Protein AF-C7H730-F1 (afdb_monomer_lite)

Structure (mmCIF, N/CA/C/O backbone):
data_AF-C7H730-F1
#
_entry.id   AF-C7H730-F1
#
loop_
_atom_site.group_PDB
_atom_site.id
_atom_site.type_symbol
_atom_site.label_atom_id
_atom_site.label_alt_id
_atom_site.label_comp_id
_atom_site.label_asym_id
_atom_site.label_entity_id
_atom_site.label_seq_id
_atom_site.pdbx_PDB_ins_code
_atom_site.Cartn_x
_atom_site.Cartn_y
_atom_site.Cartn_z
_atom_site.occupancy
_atom_site.B_iso_or_equiv
_atom_site.auth_seq_id
_atom_site.auth_comp_id
_atom_site.auth_asym_id
_atom_site.auth_atom_id
_atom_site.pdbx_PDB_model_num
ATOM 1 N N . MET A 1 1 ? -4.384 -11.510 -10.460 1.00 71.69 1 MET A N 1
ATOM 2 C CA . MET A 1 1 ? -3.597 -10.362 -9.953 1.00 71.69 1 MET A CA 1
ATOM 3 C C . MET A 1 1 ? -4.461 -9.369 -9.185 1.00 71.69 1 MET A C 1
ATOM 5 O O . MET A 1 1 ? -4.073 -8.991 -8.090 1.00 71.69 1 MET A O 1
ATOM 9 N N . GLU A 1 2 ? -5.657 -9.028 -9.673 1.00 81.50 2 GLU A N 1
ATOM 10 C CA . GLU A 1 2 ? -6.587 -8.095 -9.000 1.00 81.50 2 GLU A CA 1
ATOM 11 C C . GLU A 1 2 ? -6.916 -8.470 -7.548 1.00 81.50 2 GLU A C 1
ATOM 13 O O . GLU A 1 2 ? -6.851 -7.627 -6.656 1.00 81.50 2 GLU A O 1
ATOM 18 N N . ARG A 1 3 ? -7.167 -9.759 -7.277 1.00 86.19 3 ARG A N 1
ATOM 19 C CA . ARG A 1 3 ? -7.414 -10.246 -5.911 1.00 86.19 3 ARG A CA 1
ATOM 20 C C . ARG A 1 3 ? -6.261 -9.926 -4.952 1.00 86.19 3 ARG A C 1
ATOM 22 O O . ARG A 1 3 ? -6.513 -9.528 -3.823 1.00 86.19 3 ARG A O 1
ATOM 29 N N . LEU A 1 4 ? -5.011 -10.061 -5.395 1.00 82.62 4 LEU A N 1
ATOM 30 C CA . LEU A 1 4 ? -3.837 -9.787 -4.561 1.00 82.62 4 LEU A CA 1
ATOM 31 C C . LEU A 1 4 ? -3.721 -8.294 -4.221 1.00 82.62 4 LEU A C 1
ATOM 33 O O . LEU A 1 4 ? -3.433 -7.952 -3.079 1.00 82.62 4 LEU A O 1
ATOM 37 N N . LEU A 1 5 ? -4.009 -7.418 -5.189 1.00 82.12 5 LEU A N 1
ATOM 38 C CA . LEU A 1 5 ? -4.030 -5.967 -4.976 1.00 82.12 5 LEU A CA 1
ATOM 39 C C . LEU A 1 5 ? -5.096 -5.576 -3.944 1.00 82.12 5 LEU A C 1
ATOM 41 O O . LEU A 1 5 ? -4.832 -4.766 -3.063 1.00 82.12 5 LEU A O 1
ATOM 45 N N . SER A 1 6 ? -6.268 -6.218 -4.001 1.00 82.62 6 SER A N 1
ATOM 46 C CA . SER A 1 6 ? -7.381 -5.950 -3.079 1.00 82.62 6 SER A CA 1
ATOM 47 C C . SER A 1 6 ? -7.135 -6.396 -1.630 1.00 82.62 6 SER A C 1
ATOM 49 O O . SER A 1 6 ? -7.821 -5.933 -0.722 1.00 82.62 6 SER A O 1
ATOM 51 N N . MET A 1 7 ? -6.169 -7.291 -1.395 1.00 87.31 7 MET A N 1
ATOM 52 C CA . MET A 1 7 ? -5.835 -7.786 -0.052 1.00 87.31 7 MET A CA 1
ATOM 53 C C . MET A 1 7 ? -4.928 -6.837 0.736 1.00 87.31 7 MET A C 1
ATOM 55 O O . MET A 1 7 ? -4.741 -7.024 1.938 1.00 87.31 7 MET A O 1
ATOM 59 N N . LEU A 1 8 ? -4.337 -5.845 0.074 1.00 84.25 8 LEU A N 1
ATOM 60 C CA . LEU A 1 8 ? -3.373 -4.934 0.674 1.00 84.25 8 LEU A CA 1
ATOM 61 C C . LEU A 1 8 ? -4.023 -3.565 0.936 1.00 84.25 8 LEU A C 1
ATOM 63 O O . LEU A 1 8 ? -4.891 -3.138 0.176 1.00 84.25 8 LEU A O 1
ATOM 67 N N . PRO A 1 9 ? -3.619 -2.843 1.995 1.00 86.62 9 PRO A N 1
ATOM 68 C CA . PRO A 1 9 ? -4.256 -1.591 2.407 1.00 86.62 9 PRO A CA 1
ATOM 69 C C . PRO A 1 9 ? -3.784 -0.379 1.580 1.00 86.62 9 PRO A C 1
ATOM 71 O O . PRO A 1 9 ? -3.515 0.686 2.133 1.00 86.62 9 PRO A O 1
ATOM 74 N N . TYR A 1 10 ? -3.674 -0.528 0.260 1.00 86.38 10 TYR A N 1
ATOM 75 C CA . TYR A 1 10 ? -3.159 0.498 -0.646 1.00 86.38 10 TYR A CA 1
ATOM 76 C C . TYR A 1 10 ? -4.125 0.723 -1.804 1.00 86.38 10 TYR A C 1
ATOM 78 O O . TYR A 1 10 ? -4.590 -0.226 -2.430 1.00 86.38 10 TYR A O 1
ATOM 86 N N . LYS A 1 11 ? -4.423 1.991 -2.097 1.00 87.06 11 LYS A N 1
ATOM 87 C CA . LYS A 1 11 ? -5.378 2.369 -3.148 1.00 87.06 11 LYS A CA 1
ATOM 88 C C . LYS A 1 11 ? -4.692 2.563 -4.501 1.00 87.06 11 LYS A C 1
ATOM 90 O O . LYS A 1 11 ? -5.278 2.227 -5.522 1.00 87.06 11 LYS A O 1
ATOM 95 N N . SER A 1 12 ? -3.460 3.069 -4.504 1.00 89.38 12 SER A N 1
ATOM 96 C CA . SER A 1 12 ? -2.635 3.287 -5.707 1.00 89.38 12 SER A CA 1
ATOM 97 C C . SER A 1 12 ? -1.681 2.131 -6.039 1.00 89.38 12 SER A C 1
ATOM 99 O O . SER A 1 12 ? -0.781 2.296 -6.861 1.00 89.38 12 SER A O 1
ATOM 101 N N . LEU A 1 13 ? -1.849 0.962 -5.412 1.00 89.19 13 LEU A N 1
ATOM 102 C CA . LEU A 1 13 ? -0.954 -0.178 -5.602 1.00 89.19 13 LEU A CA 1
ATOM 103 C C . LEU A 1 13 ? -1.045 -0.751 -7.020 1.00 89.19 13 LEU A C 1
ATOM 105 O O . LEU A 1 13 ? -2.119 -1.138 -7.478 1.00 89.19 13 LEU A O 1
ATOM 109 N N . SER A 1 14 ? 0.103 -0.899 -7.674 1.00 90.62 14 SER A N 1
ATOM 110 C CA . SER A 1 14 ? 0.239 -1.615 -8.947 1.00 90.62 14 SER A CA 1
ATOM 111 C C . SER A 1 14 ? 1.484 -2.498 -8.945 1.00 90.62 14 SER A C 1
ATOM 113 O O . SER A 1 14 ? 2.407 -2.271 -8.164 1.00 90.62 14 SER A O 1
ATOM 115 N N . LEU A 1 15 ? 1.500 -3.534 -9.785 1.00 89.94 15 LEU A N 1
ATOM 116 C CA . LEU A 1 15 ? 2.644 -4.435 -9.923 1.00 89.94 15 LEU A CA 1
ATOM 117 C C . LEU A 1 15 ? 3.325 -4.209 -11.271 1.00 89.94 15 LEU A C 1
ATOM 119 O O . LEU A 1 15 ? 2.661 -4.234 -12.305 1.00 89.94 15 LEU A O 1
ATOM 123 N N . SER A 1 16 ? 4.642 -4.028 -11.259 1.00 90.81 16 SER A N 1
ATOM 124 C CA . SER A 1 16 ? 5.444 -3.852 -12.467 1.00 90.81 16 SER A CA 1
ATOM 125 C C . SER A 1 16 ? 6.797 -4.545 -12.346 1.00 90.81 16 SER A C 1
ATOM 127 O O . SER A 1 16 ? 7.298 -4.815 -11.254 1.00 90.81 16 SER A O 1
ATOM 129 N N . THR A 1 17 ? 7.419 -4.819 -13.485 1.00 94.12 17 THR A N 1
ATOM 130 C CA . THR A 1 17 ? 8.837 -5.177 -13.547 1.00 94.12 17 THR A CA 1
ATOM 131 C C . THR A 1 17 ? 9.673 -3.903 -13.560 1.00 94.12 17 THR A C 1
ATOM 133 O O . THR A 1 17 ? 9.236 -2.882 -14.093 1.00 94.12 17 THR A O 1
ATOM 136 N N . LEU A 1 18 ? 10.870 -3.948 -12.983 1.00 92.69 18 LEU A N 1
ATOM 137 C CA . LEU A 1 18 ? 11.824 -2.846 -13.061 1.00 92.69 18 LEU A CA 1
ATOM 138 C C . LEU A 1 18 ? 12.945 -3.239 -14.017 1.00 92.69 18 LEU A C 1
ATOM 140 O O . LEU A 1 18 ? 13.529 -4.313 -13.876 1.00 92.69 18 L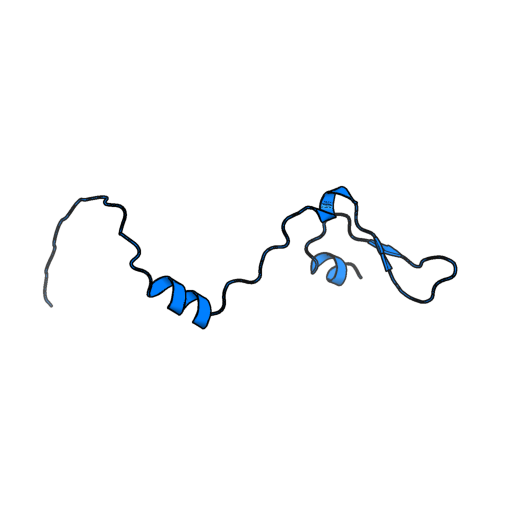EU A O 1
ATOM 144 N N . GLU A 1 19 ? 13.230 -2.380 -14.990 1.00 93.38 19 GLU A N 1
ATOM 145 C CA . GLU A 1 19 ? 14.281 -2.637 -15.969 1.00 93.38 19 GLU A CA 1
ATOM 146 C C . GLU A 1 19 ? 15.632 -2.860 -15.272 1.00 93.38 19 GLU A C 1
ATOM 148 O O . GLU A 1 19 ? 15.979 -2.182 -14.301 1.00 93.38 19 GLU A O 1
ATOM 153 N N . GLY A 1 20 ? 16.370 -3.876 -15.724 1.00 94.75 20 GLY A N 1
ATOM 154 C CA . GLY A 1 20 ? 17.648 -4.261 -15.127 1.00 94.75 20 GLY A CA 1
ATOM 155 C C . GLY A 1 20 ? 17.551 -4.972 -13.771 1.00 94.75 20 GLY A C 1
ATOM 156 O O . GLY A 1 20 ? 18.588 -5.203 -13.150 1.00 94.75 20 GLY A O 1
ATOM 157 N N . ARG A 1 21 ? 16.351 -5.341 -13.289 1.00 95.50 21 ARG A N 1
ATOM 158 C CA . ARG A 1 21 ? 16.186 -6.140 -12.061 1.00 95.50 21 ARG A CA 1
ATOM 159 C C . ARG A 1 21 ? 15.258 -7.332 -12.261 1.00 95.50 21 ARG A C 1
ATOM 161 O O . ARG A 1 21 ? 14.236 -7.246 -12.933 1.00 95.50 21 ARG A O 1
ATOM 168 N N . HIS A 1 22 ? 15.603 -8.449 -11.629 1.00 95.19 22 HIS A N 1
ATOM 169 C CA . HIS A 1 22 ? 14.761 -9.638 -11.629 1.00 95.19 22 HIS A CA 1
ATOM 170 C C . HIS A 1 22 ? 13.720 -9.557 -10.506 1.00 95.19 22 HIS A C 1
ATOM 172 O O . HIS A 1 22 ? 14.078 -9.408 -9.338 1.00 95.19 22 HIS A O 1
ATOM 178 N N . GLY A 1 23 ? 12.439 -9.675 -10.859 1.00 92.75 23 GLY A N 1
ATOM 179 C CA . GLY A 1 23 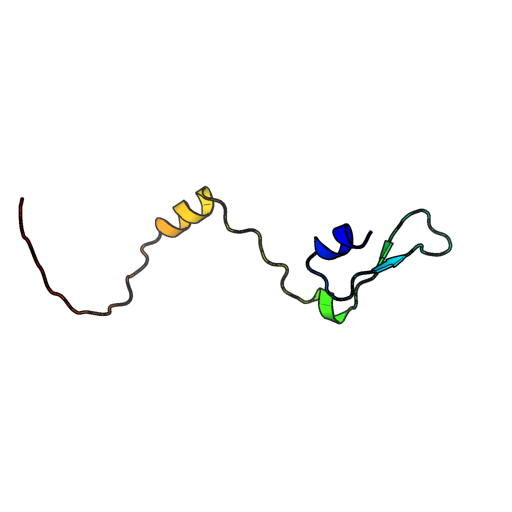? 11.337 -9.756 -9.903 1.00 92.75 23 GLY A CA 1
ATOM 180 C C . GLY A 1 23 ? 10.131 -8.891 -10.265 1.00 92.75 23 GLY A C 1
ATOM 181 O O . GLY A 1 23 ? 10.168 -8.072 -11.184 1.00 92.75 23 GLY A O 1
ATOM 182 N N . VAL A 1 24 ? 9.050 -9.095 -9.512 1.00 92.31 24 VAL A N 1
ATOM 183 C CA . VAL A 1 24 ? 7.833 -8.278 -9.569 1.00 92.31 24 VAL A CA 1
ATOM 184 C C . VAL A 1 24 ? 7.874 -7.285 -8.417 1.00 92.31 24 VAL A C 1
ATOM 186 O O . VAL A 1 24 ? 8.034 -7.673 -7.260 1.00 92.31 24 VAL A O 1
ATOM 189 N N . TYR A 1 25 ? 7.714 -6.007 -8.732 1.00 91.94 25 TYR A N 1
ATOM 190 C CA . TYR A 1 25 ? 7.753 -4.916 -7.771 1.00 91.94 25 TYR A CA 1
ATOM 191 C C . TYR A 1 25 ? 6.377 -4.293 -7.604 1.00 91.94 25 TYR A C 1
ATOM 193 O O . TYR A 1 25 ? 5.582 -4.248 -8.539 1.00 91.94 25 TYR A O 1
ATOM 201 N N . ALA A 1 26 ? 6.119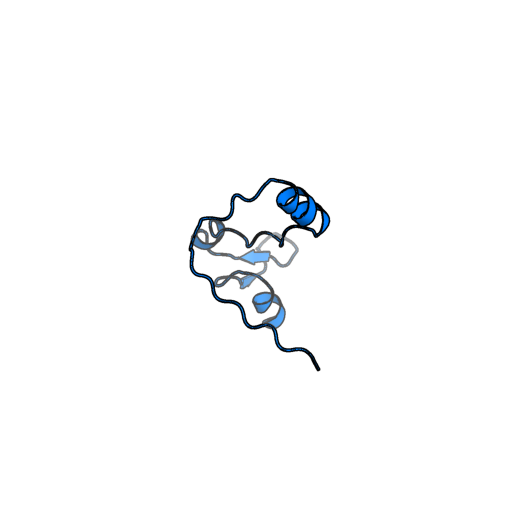 -3.792 -6.401 1.00 90.00 26 ALA A N 1
ATOM 202 C CA . ALA A 1 26 ? 4.941 -3.006 -6.085 1.00 90.00 26 ALA A CA 1
ATOM 203 C C . ALA A 1 26 ? 5.259 -1.511 -6.180 1.00 90.00 26 ALA A C 1
ATOM 205 O O . ALA A 1 26 ? 6.202 -1.031 -5.549 1.00 90.00 26 ALA A O 1
ATOM 206 N N . LEU A 1 27 ? 4.449 -0.776 -6.937 1.00 90.62 27 LEU A N 1
ATOM 207 C CA . LEU A 1 27 ? 4.483 0.678 -7.018 1.00 90.62 27 LEU A CA 1
ATOM 208 C C . LEU A 1 27 ? 3.324 1.246 -6.200 1.00 90.62 27 LEU A C 1
ATOM 210 O O . LEU A 1 27 ? 2.187 0.795 -6.339 1.00 90.62 27 LEU A O 1
ATOM 214 N N . ILE A 1 28 ? 3.626 2.216 -5.340 1.00 91.50 28 ILE A N 1
ATOM 215 C CA . ILE A 1 28 ? 2.673 2.878 -4.442 1.00 91.50 28 ILE A CA 1
ATOM 216 C C . ILE A 1 28 ? 2.973 4.375 -4.475 1.00 91.50 28 ILE A C 1
ATOM 218 O O . ILE A 1 28 ? 4.144 4.770 -4.479 1.00 91.50 28 ILE A O 1
ATOM 222 N N . ASP A 1 29 ? 1.935 5.211 -4.475 1.00 91.31 29 ASP A N 1
ATOM 223 C CA . ASP A 1 29 ? 2.124 6.656 -4.412 1.00 91.31 29 ASP A CA 1
ATOM 224 C C . ASP A 1 29 ? 2.778 7.095 -3.087 1.00 91.31 29 ASP A C 1
ATOM 226 O O . ASP A 1 29 ? 2.533 6.546 -2.007 1.00 91.31 29 ASP A O 1
ATOM 230 N N . LYS A 1 30 ? 3.615 8.135 -3.149 1.00 89.00 30 LYS A N 1
ATOM 231 C CA . LYS A 1 30 ? 4.362 8.635 -1.988 1.00 89.00 30 LYS A CA 1
ATOM 232 C C . LYS A 1 30 ? 3.436 9.141 -0.886 1.00 89.00 30 LYS A C 1
ATOM 234 O O . LYS A 1 30 ? 3.815 9.032 0.280 1.00 89.00 30 LYS A O 1
ATOM 239 N N . SER A 1 31 ? 2.268 9.675 -1.248 1.00 87.06 31 SER A N 1
ATOM 240 C CA . SER A 1 31 ? 1.275 10.197 -0.304 1.00 87.06 31 SER A CA 1
ATOM 241 C C . SER A 1 31 ? 0.668 9.102 0.584 1.00 87.06 31 SER A C 1
ATOM 243 O O . SER A 1 31 ? 0.359 9.346 1.749 1.00 87.06 31 SER A O 1
ATOM 245 N N . GLU A 1 32 ? 0.559 7.871 0.077 1.00 86.12 32 GLU A N 1
ATOM 246 C CA . GLU A 1 32 ? -0.031 6.746 0.807 1.00 86.12 32 GLU A CA 1
ATOM 247 C C . GLU A 1 32 ? 0.926 6.109 1.816 1.00 86.12 32 GLU A C 1
ATOM 249 O O . GLU A 1 32 ? 0.472 5.416 2.724 1.00 86.12 32 GLU A O 1
ATOM 254 N N . ARG A 1 33 ? 2.232 6.389 1.723 1.00 77.75 33 ARG A N 1
ATOM 255 C CA . ARG A 1 33 ? 3.237 5.857 2.659 1.00 77.75 33 ARG A CA 1
ATOM 256 C C . ARG A 1 33 ? 3.062 6.357 4.091 1.00 77.75 33 ARG A C 1
ATOM 258 O O . ARG A 1 33 ? 3.460 5.665 5.018 1.00 77.75 33 ARG A O 1
ATOM 265 N N . ASN A 1 34 ? 2.478 7.543 4.259 1.00 76.69 34 ASN A N 1
ATOM 266 C CA . ASN A 1 34 ? 2.256 8.159 5.569 1.00 76.69 34 ASN A CA 1
ATOM 267 C C . ASN A 1 34 ? 0.895 7.799 6.175 1.00 76.69 34 ASN A C 1
ATOM 269 O O . ASN A 1 34 ? 0.567 8.286 7.255 1.00 76.69 34 ASN A O 1
ATOM 273 N N . LYS A 1 35 ? 0.077 6.984 5.496 1.00 73.00 35 LYS A N 1
ATOM 274 C CA . LYS A 1 35 ? -1.152 6.487 6.112 1.00 73.00 35 LYS A CA 1
ATOM 275 C C . LYS A 1 35 ? -0.765 5.566 7.255 1.00 73.00 35 LYS A C 1
ATOM 277 O O . LYS A 1 35 ? 0.015 4.636 7.060 1.00 73.00 35 LYS A O 1
ATOM 282 N N . GLU A 1 36 ? -1.322 5.829 8.433 1.00 68.19 36 GLU A N 1
ATOM 283 C CA . GLU A 1 36 ? -1.181 4.934 9.573 1.00 68.19 36 GLU A CA 1
ATOM 284 C C . GLU A 1 36 ? -1.612 3.534 9.139 1.00 68.19 36 GLU A C 1
ATOM 286 O O . GLU A 1 36 ? -2.783 3.278 8.838 1.00 68.19 36 GLU A O 1
ATOM 291 N N . MET A 1 37 ? -0.641 2.624 9.049 1.00 70.56 37 MET A N 1
ATOM 292 C CA . MET A 1 37 ? -0.944 1.218 8.858 1.00 70.56 37 MET A CA 1
ATOM 293 C C . MET A 1 37 ? -1.810 0.809 10.038 1.00 70.56 37 MET A C 1
ATOM 295 O O . MET A 1 37 ? -1.413 1.017 11.188 1.00 70.56 37 MET A O 1
ATOM 299 N N . LYS A 1 38 ? -3.001 0.263 9.760 1.00 71.38 38 LYS A N 1
ATOM 300 C CA . LYS A 1 38 ? -3.867 -0.246 10.822 1.00 71.38 38 LYS A CA 1
ATOM 301 C C . LYS A 1 38 ? -3.044 -1.213 11.662 1.00 71.38 38 LYS A C 1
ATOM 303 O O . LYS A 1 38 ? -2.639 -2.265 11.171 1.00 71.38 38 LYS A O 1
ATOM 308 N N . GLN A 1 39 ? -2.770 -0.818 12.901 1.00 74.94 39 GLN A N 1
ATOM 309 C CA . GLN A 1 39 ? -2.057 -1.665 13.838 1.00 74.94 39 GLN A CA 1
ATOM 310 C C . GLN A 1 39 ? -2.877 -2.934 14.033 1.00 74.94 39 GLN A C 1
ATOM 312 O O . GLN A 1 39 ? -4.112 -2.889 14.090 1.00 74.94 39 GLN A O 1
ATOM 317 N N . SER A 1 40 ? -2.192 -4.072 14.110 1.00 79.19 40 SER A N 1
ATOM 318 C CA . SER A 1 40 ? -2.849 -5.314 14.492 1.00 79.19 40 SER A CA 1
ATOM 319 C C . SER A 1 40 ? -3.563 -5.098 15.828 1.00 79.19 40 SER A C 1
ATOM 321 O O . SER A 1 40 ? -2.989 -4.451 16.713 1.00 79.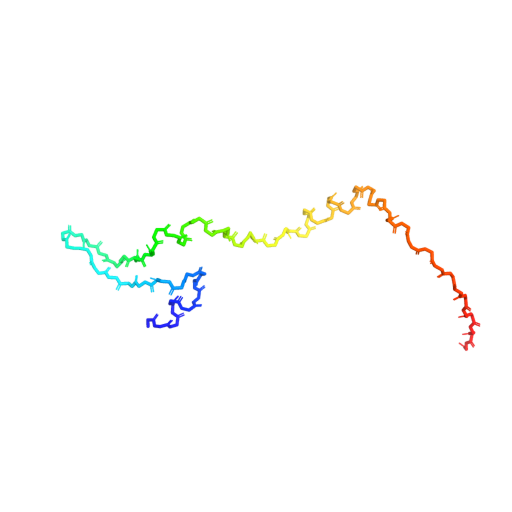19 40 SER A O 1
ATOM 323 N N . PRO A 1 41 ? -4.789 -5.619 15.999 1.00 81.62 41 PRO A N 1
ATOM 324 C CA . PRO A 1 41 ? -5.473 -5.512 17.275 1.00 81.62 41 PRO A CA 1
ATOM 325 C C . PRO A 1 41 ? -4.576 -6.061 18.397 1.00 81.62 41 PRO A C 1
ATOM 327 O O . PRO A 1 41 ? -3.846 -7.036 18.179 1.00 81.62 41 PRO A O 1
ATOM 330 N N . PRO A 1 42 ? -4.597 -5.441 19.590 1.00 85.62 42 PRO A N 1
ATOM 331 C CA . PRO A 1 42 ? -3.774 -5.889 20.702 1.00 85.62 42 PRO A CA 1
ATOM 332 C C . PRO A 1 42 ? -4.123 -7.333 21.057 1.00 85.62 42 PRO A C 1
ATOM 334 O O . PRO A 1 42 ? -5.289 -7.728 21.014 1.00 85.62 42 PRO A O 1
ATOM 337 N N . SER A 1 43 ? -3.115 -8.119 21.433 1.00 88.06 43 SER A N 1
ATOM 338 C CA . SER A 1 43 ? -3.323 -9.507 21.849 1.00 88.06 43 SER A CA 1
ATOM 339 C C . SER A 1 43 ? -4.206 -9.594 23.098 1.00 88.06 43 SER A C 1
ATOM 341 O O . SER A 1 43 ? -4.229 -8.670 23.911 1.00 88.06 43 SER A O 1
ATOM 343 N N . VAL A 1 44 ? -4.874 -10.735 23.307 1.00 88.75 44 VAL A N 1
ATOM 344 C CA . VAL A 1 44 ? -5.695 -10.984 24.513 1.00 88.75 44 VAL A CA 1
ATOM 345 C C . VAL A 1 44 ? -4.888 -10.730 25.791 1.00 88.75 44 VAL A C 1
ATOM 347 O O . VAL A 1 44 ? -5.372 -10.099 26.724 1.00 88.75 44 VAL A O 1
ATOM 350 N N . ARG A 1 45 ? -3.611 -11.134 25.821 1.00 87.94 45 ARG A N 1
ATOM 351 C CA . ARG A 1 45 ? -2.717 -10.869 26.959 1.00 87.94 45 ARG A CA 1
ATOM 352 C C . ARG A 1 45 ? -2.495 -9.371 27.192 1.00 87.94 45 ARG A C 1
ATOM 354 O O . ARG A 1 45 ? -2.527 -8.942 28.342 1.00 87.94 45 ARG A O 1
ATOM 361 N N . ALA A 1 46 ? -2.282 -8.589 26.131 1.00 86.88 46 ALA A N 1
ATOM 362 C CA . ALA A 1 46 ? -2.118 -7.138 26.229 1.00 86.88 46 ALA A CA 1
ATOM 363 C C . ALA A 1 46 ? -3.419 -6.452 26.681 1.00 86.88 46 ALA A C 1
ATOM 365 O O . ALA A 1 46 ? -3.389 -5.576 27.543 1.00 86.88 46 ALA A O 1
ATOM 366 N N . GLN A 1 47 ? -4.569 -6.909 26.178 1.00 86.88 47 GLN A N 1
ATOM 367 C CA . GLN A 1 47 ? -5.886 -6.428 26.604 1.00 86.88 47 GLN A CA 1
ATOM 368 C C . GLN A 1 47 ? -6.097 -6.670 28.107 1.00 86.88 47 GLN A C 1
ATOM 370 O O . GLN A 1 47 ? -6.363 -5.726 28.850 1.00 86.88 47 GLN A O 1
ATOM 375 N N . LEU A 1 48 ? -5.846 -7.894 28.587 1.00 86.50 48 LEU A N 1
ATOM 376 C CA . LEU A 1 48 ? -5.962 -8.261 30.005 1.00 86.50 48 LEU A CA 1
ATOM 377 C C . LEU A 1 48 ? -4.992 -7.498 30.921 1.00 86.50 48 LEU A C 1
ATOM 379 O O . LEU A 1 48 ? -5.270 -7.337 32.106 1.00 86.50 48 LEU A O 1
ATOM 383 N N . GLN A 1 49 ? -3.847 -7.032 30.415 1.00 83.31 49 GLN A N 1
ATOM 384 C CA . GLN A 1 49 ? -2.942 -6.163 31.176 1.00 83.31 49 GLN A CA 1
ATOM 385 C C . GLN A 1 49 ? -3.492 -4.738 31.304 1.00 83.31 49 GLN A C 1
ATOM 387 O O . GLN A 1 49 ? -3.397 -4.150 32.377 1.00 83.31 49 GLN A O 1
ATOM 392 N N . THR A 1 50 ? -4.114 -4.199 30.251 1.00 75.00 50 THR A N 1
ATOM 393 C CA . THR A 1 50 ? -4.747 -2.869 30.300 1.00 75.00 50 THR A CA 1
ATOM 394 C C . THR A 1 50 ? -6.029 -2.844 31.135 1.00 75.00 50 THR A C 1
ATOM 396 O O . THR A 1 50 ? -6.293 -1.858 31.813 1.00 75.00 50 THR A O 1
ATOM 399 N N . GLU A 1 51 ? -6.794 -3.937 31.165 1.00 67.94 51 GLU A N 1
ATOM 400 C CA . GLU A 1 51 ? -7.994 -4.097 32.006 1.00 67.94 51 GLU A CA 1
ATOM 401 C C . GLU A 1 51 ? -7.672 -4.126 33.510 1.00 67.94 51 GLU A C 1
ATOM 403 O O . GLU A 1 51 ? -8.501 -3.748 34.331 1.00 67.94 51 GLU A O 1
ATOM 408 N N . LYS A 1 52 ? -6.451 -4.536 33.880 1.00 64.88 52 LYS A N 1
ATOM 409 C CA . LYS A 1 52 ? -5.965 -4.505 35.271 1.00 64.88 52 LYS A CA 1
ATOM 410 C C . LYS A 1 52 ? -5.596 -3.103 35.752 1.00 64.88 52 LYS A C 1
ATOM 412 O O . LYS A 1 52 ? -5.412 -2.912 36.952 1.00 64.88 52 LYS A O 1
ATOM 417 N N . SER A 1 53 ? -5.467 -2.132 34.846 1.00 61.31 53 SER A N 1
ATOM 418 C CA . SER A 1 53 ? -5.374 -0.731 35.250 1.00 61.31 53 SER A CA 1
ATOM 419 C C . SER A 1 53 ? -6.778 -0.243 35.626 1.00 61.31 53 SER A C 1
ATOM 421 O O . SER A 1 53 ? -7.722 -0.522 34.884 1.00 61.31 53 SER A O 1
ATOM 423 N N . PRO A 1 54 ? -6.966 0.444 36.769 1.00 59.91 54 PRO A N 1
ATOM 424 C CA . PRO A 1 54 ? -8.285 0.898 37.184 1.00 59.91 54 PRO A CA 1
ATOM 425 C C . PRO A 1 54 ? -8.802 1.931 36.176 1.00 59.91 54 PRO A C 1
ATOM 427 O O . PRO A 1 54 ? -8.483 3.118 36.252 1.00 59.91 54 PRO A O 1
ATOM 430 N N . LYS A 1 55 ? -9.607 1.483 35.204 1.00 59.91 55 LYS A N 1
ATOM 431 C CA . LYS A 1 55 ? -10.415 2.363 34.358 1.00 59.91 55 LYS A CA 1
ATOM 432 C C . LYS A 1 55 ? -11.414 3.046 35.282 1.00 59.91 55 LYS A C 1
ATOM 434 O O . LYS A 1 55 ? -12.441 2.466 35.613 1.00 59.91 55 LYS A O 1
ATOM 439 N N . VAL A 1 56 ? -11.098 4.264 35.720 1.00 61.22 56 VAL A N 1
ATOM 440 C CA . VAL A 1 56 ? -12.047 5.152 36.398 1.00 61.22 56 VAL A CA 1
ATOM 441 C C . VAL A 1 56 ? -13.286 5.253 35.501 1.00 61.22 56 VAL A C 1
ATOM 443 O O . VAL A 1 56 ? -13.179 5.791 34.394 1.00 61.22 56 VAL A O 1
ATOM 446 N N . PRO A 1 57 ? -14.455 4.735 35.915 1.00 60.72 57 PRO A N 1
ATOM 447 C CA . PRO A 1 57 ? -15.661 4.905 35.129 1.00 60.72 57 PRO A CA 1
ATOM 448 C C . PRO A 1 57 ? -16.018 6.394 35.152 1.00 60.72 57 PRO A C 1
ATOM 450 O O . PRO A 1 57 ? -16.307 6.969 36.205 1.00 60.72 57 PRO A O 1
ATOM 453 N N . LYS A 1 58 ? -15.961 7.046 33.982 1.00 58.59 58 LYS A N 1
ATOM 454 C CA . LYS A 1 58 ? -16.517 8.392 33.807 1.00 58.59 58 LYS A CA 1
ATOM 455 C C . LYS A 1 58 ? -17.997 8.316 34.170 1.00 58.59 58 LYS A C 1
ATOM 457 O O . LYS A 1 58 ? -18.769 7.626 33.513 1.00 58.59 58 LYS A O 1
ATOM 462 N N . LYS A 1 59 ? -18.355 8.995 35.260 1.00 55.81 59 LYS A N 1
ATOM 463 C CA . LYS A 1 59 ? -19.710 9.062 35.799 1.00 55.81 59 LYS A CA 1
ATOM 464 C C . LYS A 1 59 ? -20.689 9.541 34.725 1.00 55.81 59 LYS A C 1
ATOM 466 O O . LYS A 1 59 ? -20.610 10.688 34.301 1.00 55.81 59 LYS A O 1
ATOM 471 N N . THR A 1 60 ? -21.682 8.721 34.409 1.00 55.53 60 THR A N 1
ATOM 472 C CA . THR A 1 60 ? -23.028 9.194 34.081 1.00 55.53 60 THR A CA 1
ATOM 473 C C . THR A 1 60 ? -24.014 8.399 34.928 1.00 55.53 60 THR A C 1
ATOM 475 O O . THR A 1 60 ? -24.205 7.198 34.773 1.00 55.53 60 THR A O 1
ATOM 478 N N . ALA A 1 61 ? -24.581 9.086 35.916 1.00 56.41 61 ALA A N 1
ATOM 479 C CA . ALA A 1 61 ? -25.667 8.583 36.738 1.00 56.41 61 ALA A CA 1
ATOM 480 C C . ALA A 1 61 ? -26.948 8.481 35.896 1.00 56.41 61 ALA A C 1
ATOM 482 O O . ALA A 1 61 ? -27.236 9.423 35.163 1.00 56.41 61 ALA A O 1
A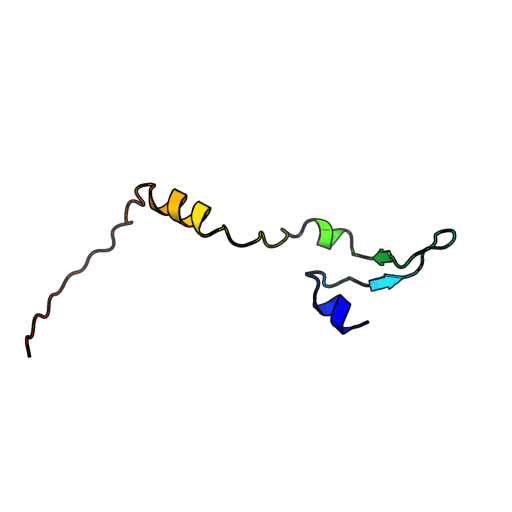TOM 483 N N . LYS A 1 62 ? -27.729 7.403 36.055 1.00 52.59 62 LYS A N 1
ATOM 484 C CA . LYS A 1 62 ? -29.060 7.390 36.706 1.00 52.59 62 LYS A CA 1
ATOM 485 C C . LYS A 1 62 ? -29.513 5.937 36.927 1.00 52.59 62 LYS A C 1
ATOM 487 O O . LYS A 1 62 ? -29.346 5.092 36.058 1.00 52.59 62 LYS A O 1
ATOM 492 N N . SER A 1 63 ? -30.050 5.670 38.116 1.00 56.75 63 SER A N 1
ATOM 493 C CA . SER A 1 63 ? -30.604 4.380 38.537 1.00 56.75 63 SER A CA 1
ATOM 494 C C . SER A 1 63 ? -31.991 4.114 37.939 1.00 56.75 63 SER A C 1
ATOM 496 O O . SER A 1 63 ? -32.696 5.059 37.578 1.00 56.75 63 SER A O 1
ATOM 498 N N . LYS A 1 64 ? -32.405 2.837 37.922 1.00 47.62 64 LYS A N 1
ATOM 499 C CA . LYS A 1 64 ? -33.575 2.318 38.665 1.00 47.62 64 LYS A CA 1
ATOM 500 C C . LYS A 1 64 ? -33.661 0.786 38.543 1.00 47.62 64 LYS A C 1
ATOM 502 O O . LYS A 1 64 ? -33.459 0.236 37.468 1.00 47.62 64 LYS A O 1
ATOM 507 N N . HIS A 1 65 ? -33.920 0.142 39.680 1.00 54.69 65 HIS A N 1
ATOM 508 C CA . HIS A 1 65 ? -34.148 -1.294 39.865 1.00 54.69 65 HIS A CA 1
ATOM 509 C C . HIS A 1 65 ? -35.439 -1.772 39.184 1.00 54.69 65 HIS A C 1
ATOM 511 O O . HIS A 1 65 ? -36.440 -1.057 39.219 1.0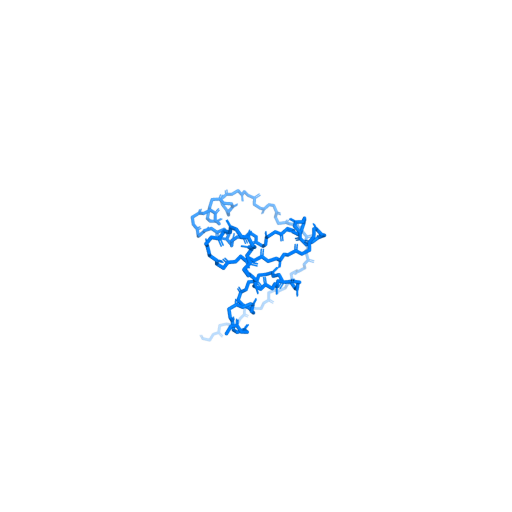0 54.69 65 HIS A O 1
ATOM 517 N N . HIS A 1 66 ? -35.450 -3.024 38.722 1.00 50.16 66 HIS A N 1
ATOM 518 C CA . HIS A 1 66 ? -36.632 -3.875 38.843 1.00 50.16 66 HIS A CA 1
ATOM 519 C C . HIS A 1 66 ? -36.191 -5.320 39.103 1.00 50.16 66 HIS A C 1
ATOM 521 O O . HIS A 1 66 ? -35.627 -5.982 38.237 1.00 50.16 66 HIS A O 1
ATOM 527 N N . GLU A 1 67 ? -36.378 -5.741 40.347 1.00 53.88 67 GLU A N 1
ATOM 528 C CA . GLU A 1 67 ? -36.415 -7.130 40.786 1.00 53.88 67 GLU A CA 1
ATOM 529 C C . GLU A 1 67 ? -37.801 -7.670 40.434 1.00 53.88 67 GLU A C 1
ATOM 531 O O . GLU A 1 67 ? -38.787 -7.063 40.846 1.00 53.88 67 GLU A O 1
ATOM 536 N N . LEU A 1 68 ? -37.874 -8.769 39.685 1.00 54.94 68 LEU A N 1
ATOM 537 C CA . LEU A 1 68 ? -39.002 -9.696 39.738 1.00 54.94 68 LEU A CA 1
ATOM 538 C C . LEU A 1 68 ? -38.467 -11.114 39.522 1.00 54.94 68 LEU A C 1
ATOM 540 O O . LEU A 1 68 ? -37.884 -11.426 38.483 1.00 54.94 68 LEU A O 1
ATOM 544 N N . GLU A 1 69 ? -38.647 -11.920 40.560 1.00 48.19 69 GLU A N 1
ATOM 545 C CA . GLU A 1 69 ? -38.467 -13.368 40.609 1.00 48.19 69 GLU A CA 1
ATOM 546 C C . GLU A 1 69 ? -39.458 -14.088 39.673 1.00 48.19 69 GLU A C 1
ATOM 548 O O . GLU A 1 69 ? -40.586 -13.621 39.492 1.00 48.19 69 GLU A O 1
ATOM 553 N N . VAL A 1 70 ? -39.049 -15.250 39.141 1.00 47.16 70 VAL A N 1
ATOM 554 C CA . VAL A 1 70 ? -39.917 -16.391 38.778 1.00 47.16 70 VAL A CA 1
ATOM 555 C C . VAL A 1 70 ? -39.188 -17.676 39.147 1.00 47.16 70 VAL A C 1
ATOM 557 O O . VAL A 1 70 ? -37.993 -17.781 38.786 1.00 47.16 70 VAL A O 1
#

Sequence (70 aa):
MERLLSMLPYKSLSLSTLEGRHGVYALIDKSERNKEMKQSPPSVRAQLQTEKSPKVPKKTAKSKHHELEV

Radius of gyration: 24.73 Å; chains: 1; bounding box: 58×27×57 Å

Organism: Faecalibacterium duncaniae (strain DSM 17677 / JCM 31915 / A2-165) (NCBI:txid411483)

Foldseek 3Di:
DVVVVVVDPADQWDWDDDPPDDDIDIDGDPVCVPPPDPDDPDDPVVVVVVVVPPPPPPDDDDDDDDDDDD

Secondary structure (DSSP, 8-state):
-HHHHHTSS-SS-EEEE-TTS-SEEEE--GGGGGS---PPPPPHHHHHHHHTS-----------------

pLDDT: mean 77.24, std 14.72, range [47.16, 95.5]